Protein AF-A0A3D2SJE8-F1 (afdb_monomer_lite)

Organism: NCBI:txid108980

Structure (mmCIF, N/CA/C/O backbone):
data_AF-A0A3D2SJE8-F1
#
_entry.id   AF-A0A3D2SJE8-F1
#
loop_
_atom_site.group_PDB
_atom_site.id
_atom_site.type_symbol
_atom_site.label_atom_id
_atom_site.label_alt_id
_atom_site.label_comp_id
_atom_site.label_asym_id
_atom_site.label_entity_id
_atom_site.label_seq_id
_atom_site.pdbx_PDB_ins_code
_atom_site.Cartn_x
_atom_site.Cartn_y
_atom_site.Cartn_z
_atom_site.occupancy
_atom_site.B_iso_or_equiv
_atom_site.auth_seq_id
_atom_site.auth_comp_id
_atom_site.auth_asym_id
_atom_site.auth_atom_id
_atom_site.pdbx_PDB_model_num
ATOM 1 N N . GLY A 1 1 ? 14.554 -0.921 1.064 1.00 64.25 1 GLY A N 1
ATOM 2 C CA . GLY A 1 1 ? 13.197 -1.032 1.629 1.00 64.25 1 GLY A CA 1
ATOM 3 C C . GLY A 1 1 ? 13.031 0.038 2.681 1.00 64.25 1 GLY A C 1
ATOM 4 O O . GLY A 1 1 ? 14.035 0.412 3.276 1.00 64.25 1 GLY A O 1
ATOM 5 N N . GLU A 1 2 ? 11.811 0.539 2.868 1.00 70.25 2 GLU A N 1
ATOM 6 C CA . GLU A 1 2 ? 11.463 1.468 3.954 1.00 70.25 2 GLU A CA 1
ATOM 7 C C . GLU A 1 2 ? 11.978 0.959 5.315 1.00 70.25 2 GLU A C 1
ATOM 9 O O . GLU A 1 2 ? 11.917 -0.252 5.564 1.00 70.25 2 GLU A O 1
ATOM 14 N N . PRO A 1 3 ? 12.467 1.837 6.212 1.00 85.81 3 PRO A N 1
ATOM 15 C CA . PRO A 1 3 ? 12.805 1.442 7.572 1.00 85.81 3 PRO A CA 1
ATOM 16 C C . PRO A 1 3 ? 11.610 0.780 8.269 1.00 85.81 3 PRO A C 1
ATOM 18 O O . PRO A 1 3 ? 10.472 1.246 8.161 1.00 85.81 3 PRO A O 1
ATOM 21 N N . LEU A 1 4 ? 11.864 -0.284 9.039 1.00 83.19 4 LEU A N 1
ATOM 22 C CA . LEU A 1 4 ? 10.815 -0.999 9.779 1.00 83.19 4 LEU A CA 1
ATOM 23 C C . LEU A 1 4 ? 10.021 -0.054 10.697 1.00 83.19 4 LEU A C 1
ATOM 25 O O . LEU A 1 4 ? 8.804 -0.181 10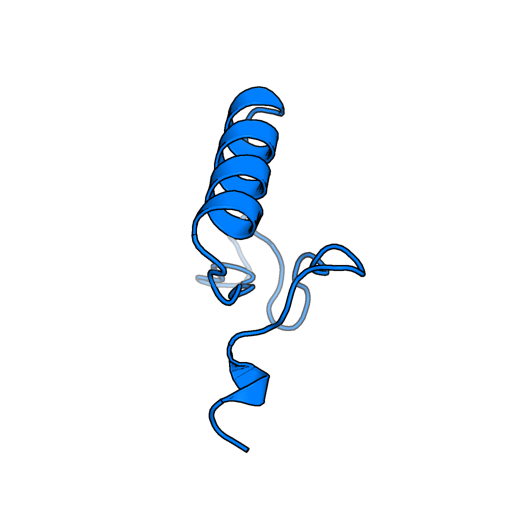.816 1.00 83.19 4 LEU A O 1
ATOM 29 N N . SER A 1 5 ? 10.705 0.924 11.293 1.00 85.25 5 SER A N 1
ATOM 30 C CA . SER A 1 5 ? 10.101 1.958 12.133 1.00 85.25 5 SER A CA 1
ATOM 31 C C . SER A 1 5 ? 9.095 2.825 11.370 1.00 85.25 5 SER A C 1
ATOM 33 O O . SER A 1 5 ? 8.020 3.106 11.901 1.00 85.25 5 SER A O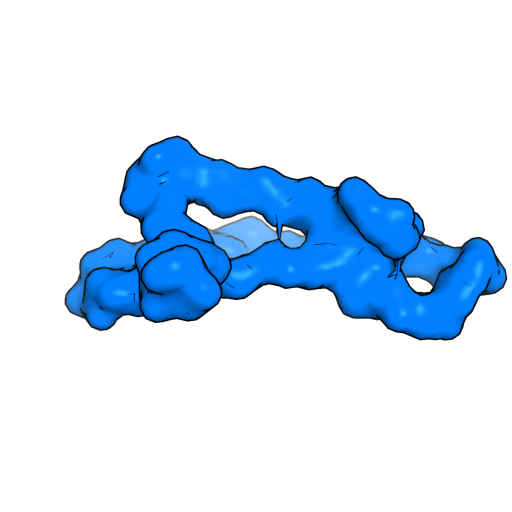 1
ATOM 35 N N . THR A 1 6 ? 9.393 3.199 10.121 1.00 88.94 6 THR A N 1
ATOM 36 C CA . THR A 1 6 ? 8.462 3.943 9.262 1.00 88.94 6 THR A CA 1
ATOM 37 C C . THR A 1 6 ? 7.231 3.101 8.963 1.00 88.94 6 THR A C 1
ATOM 39 O O . THR A 1 6 ? 6.107 3.567 9.152 1.00 88.94 6 THR A O 1
ATOM 42 N N . ARG A 1 7 ? 7.413 1.825 8.594 1.00 89.50 7 ARG A N 1
ATOM 43 C CA . ARG A 1 7 ? 6.277 0.936 8.314 1.00 89.50 7 ARG A CA 1
ATOM 44 C C . ARG A 1 7 ? 5.373 0.751 9.535 1.00 89.50 7 ARG A C 1
ATOM 46 O O . ARG A 1 7 ? 4.157 0.856 9.413 1.00 89.50 7 ARG A O 1
ATOM 53 N N . GLN A 1 8 ? 5.956 0.531 10.711 1.00 92.62 8 GLN A N 1
ATOM 54 C CA . GLN A 1 8 ? 5.209 0.401 11.965 1.00 92.62 8 GLN A CA 1
ATOM 55 C C . GLN A 1 8 ? 4.487 1.696 12.358 1.00 92.62 8 GLN A C 1
ATOM 57 O O . GLN A 1 8 ? 3.389 1.649 12.909 1.00 92.62 8 GLN A O 1
ATOM 62 N N . MET A 1 9 ? 5.082 2.864 12.097 1.00 95.31 9 MET A N 1
ATOM 63 C CA . MET A 1 9 ? 4.407 4.148 12.2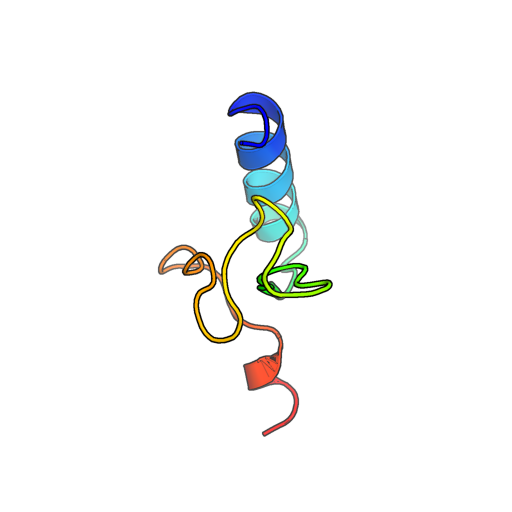97 1.00 95.31 9 MET A CA 1
ATOM 64 C C . MET A 1 9 ? 3.182 4.277 11.387 1.00 95.31 9 MET A C 1
ATOM 66 O O . MET A 1 9 ? 2.107 4.605 11.880 1.00 95.31 9 MET A O 1
ATOM 70 N N . VAL A 1 10 ? 3.329 3.969 10.096 1.00 93.62 10 VAL A N 1
ATOM 71 C CA . VAL A 1 10 ? 2.231 4.018 9.120 1.00 93.62 10 VAL A CA 1
ATOM 72 C C . VAL A 1 10 ? 1.111 3.047 9.495 1.00 93.62 10 VAL A C 1
ATOM 74 O O . VAL A 1 10 ? -0.048 3.449 9.514 1.00 93.62 10 VAL A O 1
ATOM 77 N N . ASP A 1 11 ? 1.439 1.807 9.868 1.00 94.50 11 ASP A N 1
ATOM 78 C CA . ASP A 1 11 ? 0.433 0.819 10.278 1.00 94.50 11 ASP A CA 1
ATOM 79 C C . ASP A 1 11 ? -0.374 1.291 11.502 1.00 94.50 11 ASP A C 1
ATOM 81 O O . ASP A 1 11 ? -1.594 1.147 11.513 1.00 94.50 11 ASP A O 1
ATOM 85 N N . ARG A 1 12 ? 0.278 1.916 12.496 1.00 95.88 12 ARG A N 1
ATOM 86 C CA . ARG A 1 12 ? -0.418 2.489 13.663 1.00 95.88 12 ARG A CA 1
ATOM 87 C C . ARG A 1 12 ? -1.362 3.625 13.275 1.00 95.88 12 ARG A C 1
ATOM 89 O O . ARG A 1 12 ? -2.462 3.697 13.806 1.00 95.88 12 ARG A O 1
ATOM 96 N N . MET A 1 13 ? -0.951 4.504 12.359 1.00 97.31 13 MET A N 1
ATOM 97 C CA . MET A 1 13 ? -1.818 5.595 11.896 1.00 97.31 13 MET A CA 1
ATOM 98 C C . MET A 1 13 ? -3.030 5.074 11.122 1.00 97.31 13 MET A C 1
ATOM 100 O O . MET A 1 13 ? -4.122 5.606 11.287 1.00 97.31 13 MET A O 1
ATOM 104 N N . ILE A 1 14 ? -2.845 4.029 10.309 1.00 97.00 14 ILE A N 1
ATOM 105 C CA . ILE A 1 14 ? -3.938 3.378 9.576 1.00 97.00 14 ILE A CA 1
ATOM 106 C C . ILE A 1 14 ? -5.004 2.864 10.545 1.00 97.00 14 ILE A C 1
ATOM 108 O O . ILE A 1 14 ? -6.181 3.152 10.352 1.00 97.00 14 ILE A O 1
ATOM 112 N N . GLU A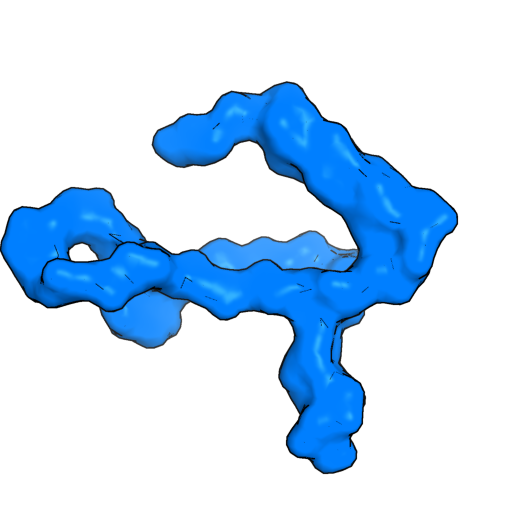 1 15 ? -4.588 2.158 11.596 1.00 96.56 15 GLU A N 1
ATOM 113 C CA . GLU A 1 15 ? -5.491 1.619 12.617 1.00 96.56 15 GLU A CA 1
ATOM 114 C C . GLU A 1 15 ? -6.189 2.730 13.418 1.00 96.56 15 GLU A C 1
ATOM 116 O O . GLU A 1 15 ? -7.407 2.721 13.563 1.00 96.56 15 GLU A O 1
ATOM 121 N N . GLN A 1 16 ? -5.435 3.722 13.903 1.00 97.75 16 GLN A N 1
ATOM 122 C CA . GLN A 1 16 ? -5.965 4.780 14.774 1.00 97.75 16 GLN A CA 1
ATOM 123 C C . GLN A 1 16 ? -6.967 5.711 14.088 1.00 97.75 16 GLN A C 1
ATOM 125 O O . GLN A 1 16 ? -7.803 6.311 14.763 1.00 97.75 16 GLN A O 1
ATOM 130 N N . LEU A 1 17 ? -6.852 5.873 12.771 1.00 97.19 17 LEU A N 1
ATOM 131 C CA . LEU A 1 17 ? -7.635 6.832 11.994 1.00 97.19 17 LEU A CA 1
ATOM 132 C C . LEU A 1 17 ? -8.599 6.154 11.005 1.00 97.19 17 LEU A C 1
ATOM 134 O O . LEU A 1 17 ? -9.188 6.849 10.181 1.00 97.19 17 LEU A O 1
ATOM 138 N N . ASP A 1 18 ? -8.743 4.823 11.069 1.00 94.94 18 ASP A N 1
ATOM 139 C CA . ASP A 1 18 ? -9.544 4.003 10.141 1.00 94.94 18 ASP A CA 1
ATOM 140 C C . ASP A 1 18 ? -9.268 4.328 8.658 1.00 94.94 18 ASP A C 1
ATOM 142 O O . ASP A 1 18 ? -10.165 4.488 7.822 1.00 94.94 18 ASP A O 1
ATOM 146 N N . LEU A 1 19 ? -7.984 4.476 8.313 1.00 96.69 19 LEU A N 1
ATOM 147 C CA . LEU A 1 19 ? -7.594 4.844 6.953 1.00 96.69 19 LEU A CA 1
ATOM 148 C C . LEU A 1 19 ? -7.682 3.638 6.021 1.00 96.69 19 LEU A C 1
ATOM 150 O O . LEU A 1 19 ? -7.245 2.529 6.334 1.00 96.69 19 LEU A O 1
ATOM 154 N N . LYS A 1 20 ? -8.163 3.876 4.801 1.00 96.50 20 LYS A N 1
ATOM 155 C CA . LYS A 1 20 ? -7.994 2.917 3.707 1.00 96.50 20 LYS A CA 1
ATOM 156 C C . LYS A 1 20 ? -6.555 2.948 3.193 1.00 96.50 20 LYS A C 1
ATOM 158 O O . LYS A 1 20 ? -5.905 3.991 3.184 1.00 96.50 20 LYS A O 1
ATOM 163 N N . VAL A 1 21 ? -6.074 1.803 2.719 1.00 96.31 21 VA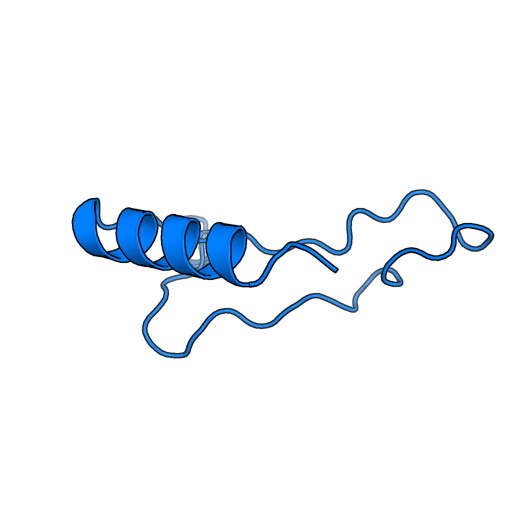L A N 1
ATOM 164 C CA . VAL A 1 21 ? -4.692 1.607 2.264 1.00 96.31 21 VAL A CA 1
ATOM 165 C C . VAL A 1 21 ? -4.631 1.528 0.742 1.00 96.31 21 VAL A C 1
ATOM 167 O O . VAL A 1 21 ? -5.441 0.846 0.113 1.00 96.31 21 VAL A O 1
ATOM 170 N N . SER A 1 22 ? -3.651 2.192 0.134 1.00 95.19 22 SER A N 1
ATOM 171 C CA . SER A 1 22 ? -3.267 1.959 -1.260 1.00 95.19 22 SER A CA 1
ATOM 172 C C . SER A 1 22 ? -1.975 1.141 -1.332 1.00 95.19 22 SER A C 1
ATOM 174 O O . SER A 1 22 ? -1.190 1.092 -0.385 1.00 95.19 22 SER A O 1
ATOM 176 N N . ILE A 1 23 ? -1.769 0.475 -2.465 1.00 93.38 23 ILE A N 1
ATOM 177 C CA . ILE A 1 23 ? -0.544 -0.263 -2.782 1.00 93.38 23 ILE A CA 1
ATOM 178 C C . ILE A 1 23 ? -0.061 0.173 -4.159 1.00 93.38 23 ILE A C 1
ATOM 180 O O . ILE A 1 23 ? -0.861 0.556 -5.012 1.00 93.38 23 ILE A O 1
ATOM 184 N N . GLY A 1 24 ? 1.245 0.108 -4.381 1.00 92.50 24 GLY A N 1
ATOM 185 C CA . GLY A 1 24 ? 1.841 0.506 -5.646 1.00 92.50 24 GLY A CA 1
ATOM 186 C C . GLY A 1 24 ? 3.234 -0.075 -5.809 1.00 92.50 24 GLY A C 1
ATOM 187 O O . GLY A 1 24 ? 3.924 -0.352 -4.828 1.00 92.50 24 GLY A O 1
ATOM 188 N N . SER A 1 25 ? 3.622 -0.284 -7.063 1.00 91.69 25 SER A N 1
ATOM 189 C CA . SER A 1 25 ? 4.975 -0.692 -7.443 1.00 91.69 25 SER A CA 1
ATOM 190 C C . SER A 1 25 ? 5.918 0.502 -7.584 1.00 91.69 25 SER A C 1
ATOM 192 O O . SER A 1 25 ? 7.132 0.318 -7.579 1.00 91.69 25 SER A O 1
ATOM 194 N N . ASP A 1 26 ? 5.343 1.702 -7.730 1.00 89.25 26 ASP A N 1
ATOM 195 C CA . ASP A 1 26 ? 6.047 2.945 -8.048 1.00 89.25 26 ASP A CA 1
ATOM 196 C C . ASP A 1 26 ? 6.956 2.793 -9.286 1.00 89.25 26 ASP A C 1
ATOM 198 O O . ASP A 1 26 ? 8.125 3.175 -9.330 1.00 89.25 26 ASP A O 1
ATOM 202 N N . PHE A 1 27 ? 6.426 2.115 -10.306 1.00 90.75 27 PHE A N 1
ATOM 203 C CA . PHE A 1 27 ? 7.166 1.746 -11.507 1.00 90.75 27 PHE A CA 1
ATOM 204 C C . PHE A 1 27 ? 7.425 2.957 -12.414 1.00 90.75 27 PHE A C 1
ATOM 206 O O . PHE A 1 27 ? 6.478 3.610 -12.845 1.00 90.75 27 PHE A O 1
ATOM 213 N N . HIS A 1 28 ? 8.687 3.183 -12.800 1.00 92.44 28 HIS A N 1
ATOM 214 C CA . HIS A 1 28 ? 9.039 4.133 -13.867 1.00 92.44 28 HIS A CA 1
ATOM 215 C C . HIS A 1 28 ? 10.008 3.547 -14.912 1.00 92.44 28 HIS A C 1
ATOM 217 O O . HIS A 1 28 ? 10.983 4.177 -15.320 1.00 92.44 28 HIS A O 1
ATOM 223 N N . GLY A 1 29 ? 9.729 2.324 -15.369 1.00 89.81 29 GLY A N 1
ATOM 224 C CA . GLY A 1 29 ? 10.430 1.697 -16.492 1.00 89.81 29 GLY A CA 1
ATOM 225 C C . GLY A 1 29 ? 11.310 0.510 -16.101 1.00 89.81 29 GLY A C 1
ATOM 226 O O . GLY A 1 29 ? 11.696 0.324 -14.947 1.00 89.81 29 GLY A O 1
ATOM 227 N N . ASP A 1 30 ? 11.637 -0.315 -17.095 1.00 86.75 30 ASP A N 1
ATOM 228 C CA . ASP A 1 30 ? 12.231 -1.637 -16.864 1.00 86.75 30 ASP A CA 1
ATOM 229 C C . ASP A 1 30 ? 13.689 -1.616 -16.409 1.00 86.75 30 ASP A C 1
ATOM 231 O O . ASP A 1 30 ? 14.146 -2.573 -15.782 1.00 86.75 30 ASP A O 1
ATOM 235 N N . ASN A 1 31 ? 14.399 -0.523 -16.671 1.00 88.81 31 ASN A N 1
ATOM 236 C CA . ASN A 1 31 ? 15.814 -0.388 -16.328 1.00 88.81 31 ASN A CA 1
ATOM 237 C C . ASN A 1 31 ? 16.044 0.064 -14.881 1.00 88.81 31 ASN A C 1
ATOM 239 O O . ASN A 1 31 ? 17.183 0.086 -14.421 1.00 88.81 31 ASN A O 1
ATOM 243 N N . MET A 1 32 ? 14.982 0.431 -14.160 1.00 87.69 32 MET A N 1
ATOM 244 C CA . MET A 1 32 ? 15.085 0.861 -12.771 1.00 87.69 32 MET A CA 1
ATOM 245 C C . MET A 1 32 ? 14.990 -0.338 -11.815 1.00 87.69 32 MET A C 1
ATOM 247 O O . MET A 1 32 ? 14.263 -1.297 -12.096 1.00 87.69 32 MET A O 1
ATOM 251 N N . PRO A 1 33 ? 15.678 -0.295 -10.659 1.00 83.56 33 PRO A N 1
ATOM 252 C CA . PRO A 1 33 ? 15.698 -1.389 -9.684 1.00 83.56 33 PRO A CA 1
ATOM 253 C C . PRO A 1 33 ? 14.417 -1.476 -8.828 1.00 83.56 33 PRO A C 1
ATOM 255 O O . PRO A 1 33 ? 14.418 -2.109 -7.774 1.00 83.56 33 PRO A O 1
ATOM 258 N N . TRP A 1 34 ? 13.334 -0.812 -9.236 1.00 85.19 34 TRP A N 1
ATOM 259 C CA . TRP A 1 34 ? 12.073 -0.769 -8.497 1.00 85.19 34 TRP A CA 1
ATOM 260 C C . TRP A 1 34 ? 11.209 -2.007 -8.735 1.00 85.19 34 TRP A C 1
ATOM 262 O O . TRP A 1 34 ? 11.501 -2.863 -9.577 1.00 85.19 34 TRP A O 1
ATOM 272 N N . ILE A 1 35 ? 10.120 -2.098 -7.970 1.00 85.25 35 ILE A N 1
ATOM 273 C CA . ILE A 1 35 ? 9.169 -3.194 -8.092 1.00 85.25 35 ILE A CA 1
ATOM 274 C C . ILE A 1 35 ? 8.558 -3.161 -9.501 1.00 85.25 35 ILE A C 1
ATOM 276 O O . ILE A 1 35 ? 8.146 -2.116 -10.009 1.00 85.25 35 ILE A O 1
ATOM 280 N N . LYS A 1 36 ? 8.533 -4.322 -10.161 1.00 90.06 36 LYS A N 1
ATOM 281 C CA . LYS A 1 36 ? 7.998 -4.451 -11.519 1.00 90.06 36 LYS A CA 1
ATOM 282 C C . LYS A 1 36 ? 6.496 -4.186 -11.542 1.00 90.06 36 LYS A C 1
ATOM 284 O O . LYS A 1 36 ? 5.790 -4.468 -10.575 1.00 90.06 36 LYS A O 1
ATOM 289 N N . LEU A 1 37 ? 6.011 -3.657 -12.664 1.00 90.69 37 LEU A N 1
ATOM 290 C CA . LEU A 1 37 ? 4.587 -3.421 -12.871 1.00 90.69 37 LEU A CA 1
ATOM 291 C C . LEU A 1 37 ? 3.783 -4.712 -12.637 1.00 90.69 37 LEU A C 1
ATOM 293 O O . LEU A 1 37 ? 4.181 -5.787 -13.080 1.00 90.69 37 LEU A O 1
ATOM 297 N N . GLY A 1 38 ? 2.665 -4.600 -11.918 1.00 89.44 38 GLY A N 1
ATOM 298 C CA . GLY A 1 38 ? 1.822 -5.741 -11.544 1.00 89.44 38 GLY A CA 1
ATOM 299 C C . GLY A 1 38 ? 2.302 -6.519 -10.315 1.00 89.44 38 GLY A C 1
ATOM 300 O O . GLY A 1 38 ? 1.563 -7.361 -9.813 1.00 89.44 38 GLY A O 1
ATOM 301 N N . ASN A 1 39 ? 3.491 -6.220 -9.789 1.00 91.62 39 ASN A N 1
ATOM 302 C CA . ASN A 1 39 ? 3.949 -6.727 -8.504 1.00 91.62 39 ASN A CA 1
ATOM 303 C C . ASN A 1 39 ? 3.850 -5.602 -7.467 1.00 91.62 39 ASN A C 1
ATOM 305 O O . ASN A 1 39 ? 4.390 -4.519 -7.664 1.00 91.62 39 ASN A O 1
ATOM 309 N N . THR A 1 40 ? 3.136 -5.825 -6.371 1.00 93.06 40 THR A N 1
ATOM 310 C CA . THR A 1 40 ? 2.958 -4.829 -5.308 1.00 93.06 40 THR A CA 1
ATOM 311 C C . THR A 1 40 ? 2.998 -5.512 -3.950 1.00 93.06 40 THR A C 1
ATOM 313 O O . THR A 1 40 ? 2.615 -6.679 -3.845 1.00 93.06 40 THR A O 1
ATOM 316 N N . PRO A 1 41 ? 3.387 -4.798 -2.882 1.00 89.19 41 PRO A N 1
ATOM 317 C CA . PRO A 1 41 ? 3.179 -5.289 -1.529 1.00 89.19 41 PRO A CA 1
ATOM 318 C C .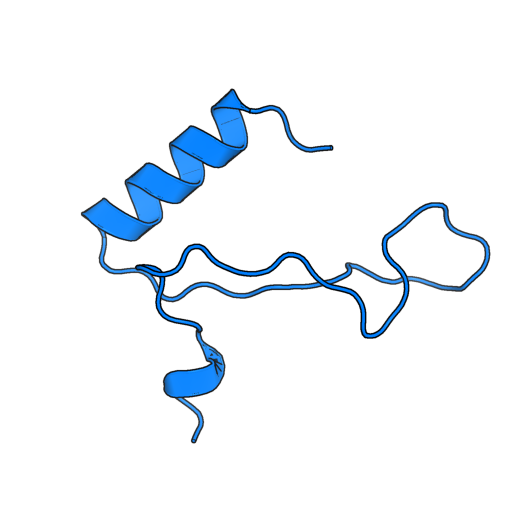 PRO A 1 41 ? 1.705 -5.627 -1.292 1.00 89.19 41 PRO A C 1
ATOM 320 O O . PRO A 1 41 ? 0.812 -4.943 -1.794 1.00 89.19 41 PRO A O 1
ATOM 323 N N . VAL A 1 42 ? 1.458 -6.665 -0.500 1.00 91.81 42 VAL A N 1
ATOM 324 C CA . VAL A 1 42 ? 0.109 -7.018 -0.052 1.00 91.81 42 VAL A CA 1
ATOM 325 C C . VAL A 1 42 ? -0.176 -6.250 1.245 1.00 91.81 42 VAL A C 1
ATOM 327 O O . VAL A 1 42 ? 0.709 -6.184 2.107 1.00 91.81 42 VAL A O 1
ATOM 330 N N . PRO A 1 43 ? -1.367 -5.644 1.410 1.00 93.19 43 PRO A N 1
ATOM 331 C CA . PRO A 1 43 ? -1.774 -5.094 2.698 1.00 93.19 43 PRO A CA 1
ATOM 332 C C . PRO A 1 43 ? -1.772 -6.171 3.783 1.00 93.19 43 PRO A C 1
ATOM 334 O O . PRO A 1 43 ? -1.858 -7.368 3.495 1.00 93.19 43 PRO A O 1
ATOM 337 N N . LYS A 1 44 ? -1.730 -5.759 5.050 1.00 93.75 44 LYS A N 1
ATOM 338 C CA . LYS A 1 44 ? -2.025 -6.703 6.131 1.00 93.75 44 LYS A CA 1
ATOM 339 C C . LYS A 1 44 ? -3.480 -7.168 6.039 1.00 93.75 44 LYS A C 1
ATOM 341 O O . LYS A 1 44 ? -4.326 -6.467 5.491 1.00 93.75 44 LYS A O 1
ATOM 346 N N . ALA A 1 45 ? -3.765 -8.349 6.582 1.00 93.81 45 ALA A N 1
ATOM 347 C CA . ALA A 1 45 ? -5.085 -8.975 6.484 1.00 93.81 45 ALA A CA 1
ATOM 348 C C . ALA A 1 45 ? -6.222 -8.139 7.107 1.00 93.81 45 ALA A C 1
ATOM 350 O O . ALA A 1 45 ? -7.369 -8.255 6.690 1.00 93.81 45 ALA A O 1
ATOM 351 N N . ASP A 1 46 ? -5.900 -7.301 8.091 1.00 92.94 46 ASP A N 1
ATOM 352 C CA . ASP A 1 46 ? -6.805 -6.387 8.790 1.00 92.94 46 ASP A CA 1
ATOM 353 C C . ASP A 1 46 ? -6.967 -5.024 8.092 1.00 92.94 46 ASP A C 1
ATOM 355 O O . ASP A 1 46 ? -7.901 -4.280 8.388 1.00 92.94 46 ASP A O 1
ATOM 359 N N . GLN A 1 47 ? -6.103 -4.697 7.128 1.00 95.94 47 GLN A N 1
ATOM 360 C CA . GLN A 1 47 ? -6.142 -3.427 6.410 1.00 95.94 47 GLN A CA 1
ATOM 361 C C . GLN A 1 47 ? -7.146 -3.461 5.255 1.00 95.94 47 GLN A C 1
ATOM 363 O O . GLN A 1 47 ? -7.203 -4.397 4.457 1.00 95.94 47 GLN A O 1
ATOM 368 N N . GLN A 1 48 ? -7.918 -2.382 5.120 1.00 96.00 48 GLN A N 1
ATOM 369 C CA . GLN A 1 48 ? -8.918 -2.237 4.065 1.00 96.00 48 GLN A CA 1
ATOM 370 C C . GLN A 1 48 ? -8.342 -1.465 2.878 1.00 96.00 48 GLN A C 1
ATOM 372 O O . GLN A 1 48 ? -7.971 -0.299 3.005 1.00 96.00 48 GLN A O 1
ATOM 377 N N . GLY A 1 49 ? -8.297 -2.095 1.705 1.00 95.81 49 GLY A N 1
ATOM 378 C CA . GLY A 1 49 ? -7.826 -1.449 0.484 1.00 95.81 49 GLY A CA 1
ATOM 379 C C . GLY A 1 49 ? -8.761 -0.346 -0.016 1.00 95.81 49 GLY A C 1
ATOM 380 O O . GLY A 1 49 ? -9.983 -0.493 0.025 1.00 95.81 49 GLY A O 1
ATOM 381 N N . ILE A 1 50 ? -8.198 0.743 -0.545 1.00 95.94 50 ILE A N 1
ATOM 382 C CA . ILE A 1 50 ? -8.971 1.878 -1.081 1.00 95.94 50 ILE A CA 1
ATOM 383 C C . ILE A 1 50 ? -9.860 1.481 -2.270 1.00 95.94 50 ILE A C 1
ATOM 385 O O . ILE A 1 50 ? -10.926 2.053 -2.475 1.00 95.94 50 ILE A O 1
ATOM 389 N N . TRP A 1 51 ? -9.486 0.438 -3.011 1.00 94.25 51 TRP A N 1
ATOM 390 C CA . TRP A 1 51 ? -10.293 -0.113 -4.104 1.00 94.25 51 TRP A CA 1
ATOM 391 C C . TRP A 1 51 ? -11.658 -0.653 -3.656 1.00 94.25 51 TRP A C 1
ATOM 393 O O . TRP A 1 51 ? -12.536 -0.810 -4.496 1.00 94.25 51 TRP A O 1
ATOM 403 N N . ASN A 1 52 ? -11.875 -0.911 -2.361 1.00 91.50 52 ASN A N 1
ATOM 404 C CA . ASN A 1 52 ? -13.191 -1.298 -1.846 1.00 91.50 52 ASN A CA 1
ATOM 405 C C . ASN A 1 52 ? -14.203 -0.134 -1.849 1.00 91.50 52 ASN A C 1
ATOM 407 O O . ASN A 1 52 ? -15.392 -0.387 -1.704 1.00 91.50 52 ASN A O 1
ATOM 411 N N . VAL A 1 53 ? -13.750 1.118 -2.002 1.00 90.69 53 VAL A N 1
ATOM 412 C CA . VAL A 1 53 ? -14.612 2.318 -2.040 1.00 90.69 53 VAL A CA 1
ATOM 413 C C . VAL A 1 53 ? -15.137 2.612 -3.448 1.00 90.69 53 VAL A C 1
ATOM 415 O O . VAL A 1 53 ? -16.196 3.207 -3.599 1.00 90.69 53 VAL A O 1
ATOM 418 N N . PHE A 1 54 ? -14.401 2.205 -4.481 1.00 84.81 54 PHE A N 1
ATOM 419 C CA . PHE A 1 54 ? -14.680 2.562 -5.877 1.00 84.81 54 PHE A CA 1
ATOM 420 C C . PHE A 1 54 ? -15.327 1.426 -6.683 1.00 84.81 54 PHE A C 1
ATOM 422 O O . PHE A 1 54 ? -15.265 1.437 -7.912 1.00 84.81 54 PHE A O 1
ATOM 429 N N . ARG A 1 55 ? -15.881 0.424 -5.995 1.00 61.62 55 ARG A N 1
ATOM 430 C CA . ARG A 1 55 ? -16.623 -0.684 -6.606 1.00 61.62 55 ARG A CA 1
ATOM 431 C C . ARG A 1 55 ? -18.105 -0.374 -6.718 1.00 61.62 55 ARG A C 1
ATOM 433 O O . ARG A 1 55 ? -18.633 0.267 -5.786 1.00 61.62 55 ARG A O 1
#

pLDDT: mean 90.5, std 7.2, range [61.62, 97.75]

Radius of gyration: 13.07 Å; chains: 1; bounding box: 32×16×32 Å

Secondary structure (DSSP, 8-state):
---HHHHHHHHHHHHHTT--B--------TTSSSPPTT--PPPPTTPPBGGGT--

Sequence (55 aa):
GEPLSTRQMVDRMIEQLDLKVSIGSDFHGDNMPWIKLGNTPVPKADQQGIWNVFR

Foldseek 3Di:
DPPPVVVVVVVVCCVVVVDADEWDQPDDDDPDPTRDPPDTDDDPPPHHHPVVVVD